Protein AF-A0A1Y5GNL5-F1 (afdb_monomer)

Structure (mmCIF, N/CA/C/O backbone):
data_AF-A0A1Y5GNL5-F1
#
_entry.id   AF-A0A1Y5GNL5-F1
#
loop_
_atom_site.group_PDB
_atom_site.id
_atom_site.type_symbol
_atom_site.label_atom_id
_atom_site.label_alt_id
_atom_site.label_comp_id
_atom_site.label_asym_id
_atom_site.label_entity_id
_atom_site.label_seq_id
_atom_site.pdbx_PDB_ins_code
_atom_site.Cartn_x
_atom_site.Cartn_y
_atom_site.Cartn_z
_atom_site.occupancy
_atom_site.B_iso_or_equiv
_atom_site.auth_seq_id
_atom_site.auth_comp_id
_atom_site.auth_asym_id
_atom_site.auth_atom_id
_atom_site.pdbx_PDB_model_num
ATOM 1 N N . MET A 1 1 ? -4.477 6.492 25.701 1.00 56.94 1 MET A N 1
ATOM 2 C CA . MET A 1 1 ? -4.547 6.921 24.284 1.00 56.94 1 MET A CA 1
ATOM 3 C C . MET A 1 1 ? -5.497 5.984 23.554 1.00 56.94 1 MET A C 1
ATOM 5 O O . MET A 1 1 ? -5.325 4.778 23.684 1.00 56.94 1 MET A O 1
ATOM 9 N N . ASN A 1 2 ? -6.530 6.501 22.887 1.00 82.00 2 ASN A N 1
ATOM 10 C CA . ASN A 1 2 ? -7.557 5.661 22.267 1.00 82.00 2 ASN A CA 1
ATOM 11 C C . ASN A 1 2 ? -6.984 5.009 20.993 1.00 82.00 2 ASN A C 1
ATOM 13 O O . ASN A 1 2 ? -6.722 5.707 20.015 1.00 82.00 2 ASN A O 1
ATOM 17 N N . VAL A 1 3 ? -6.728 3.699 21.045 1.00 85.56 3 VAL A N 1
ATOM 18 C CA . VAL A 1 3 ? -6.066 2.923 19.976 1.00 85.56 3 VAL A CA 1
ATOM 19 C C . VAL A 1 3 ? -6.849 3.017 18.671 1.00 85.56 3 VAL A C 1
ATOM 21 O O . VAL A 1 3 ? -6.258 3.185 17.610 1.00 85.56 3 VAL A O 1
ATOM 24 N N . GLU A 1 4 ? -8.172 3.076 18.772 1.00 87.31 4 GLU A N 1
ATOM 25 C CA . GLU A 1 4 ? -9.065 3.251 17.635 1.00 87.31 4 GLU A CA 1
ATOM 26 C C . GLU A 1 4 ? -8.849 4.596 16.924 1.00 87.31 4 GLU A C 1
ATOM 28 O O . GLU A 1 4 ? -8.835 4.661 15.697 1.00 87.31 4 GLU A O 1
ATOM 33 N N . ARG A 1 5 ? -8.598 5.686 17.665 1.00 88.06 5 ARG A N 1
ATOM 34 C CA . ARG A 1 5 ? -8.264 6.984 17.045 1.00 88.06 5 ARG A CA 1
ATOM 35 C C . ARG A 1 5 ? -6.929 6.926 16.307 1.00 88.06 5 ARG A C 1
ATOM 37 O O . ARG A 1 5 ? -6.822 7.483 15.220 1.00 88.06 5 ARG A O 1
ATOM 44 N N . ILE A 1 6 ? -5.935 6.244 16.878 1.00 90.31 6 ILE A N 1
ATOM 45 C CA . ILE A 1 6 ? -4.626 6.052 16.235 1.00 90.31 6 ILE A CA 1
ATOM 46 C C . ILE A 1 6 ? -4.802 5.239 14.951 1.00 90.31 6 ILE A C 1
ATOM 48 O O . ILE A 1 6 ? -4.313 5.653 13.906 1.00 90.31 6 ILE A O 1
ATOM 52 N N . GLY A 1 7 ? -5.558 4.139 15.001 1.00 89.62 7 GLY A N 1
ATOM 53 C CA . GLY A 1 7 ? -5.842 3.309 13.833 1.00 89.62 7 GLY A CA 1
ATOM 54 C C . GLY A 1 7 ? -6.547 4.077 12.714 1.00 89.62 7 GLY A C 1
ATOM 55 O O . GLY A 1 7 ? -6.192 3.920 11.547 1.00 89.62 7 GLY A O 1
ATOM 56 N N . LYS A 1 8 ? -7.486 4.974 13.049 1.00 91.00 8 LYS A N 1
ATOM 57 C CA . LYS A 1 8 ? -8.136 5.864 12.069 1.00 91.00 8 LYS A CA 1
ATOM 58 C C . LYS A 1 8 ? -7.152 6.826 11.411 1.00 91.00 8 LYS A C 1
ATOM 60 O O . LYS A 1 8 ? -7.180 6.969 10.192 1.00 91.00 8 LYS A O 1
ATOM 65 N N . ILE A 1 9 ? -6.269 7.443 12.196 1.00 93.12 9 ILE A N 1
ATOM 66 C CA . ILE A 1 9 ? -5.232 8.346 11.676 1.00 93.12 9 ILE A CA 1
ATOM 67 C C . ILE A 1 9 ? -4.277 7.583 10.754 1.00 93.12 9 ILE A C 1
ATOM 69 O O . ILE A 1 9 ? -4.026 8.026 9.638 1.00 93.12 9 ILE A O 1
ATOM 73 N N . VAL A 1 10 ? -3.800 6.411 11.179 1.00 92.81 10 VAL A N 1
ATOM 74 C CA . VAL A 1 10 ? -2.911 5.566 10.368 1.00 92.81 10 VAL A CA 1
ATOM 75 C C . VAL A 1 10 ? -3.594 5.129 9.076 1.00 92.81 10 VAL A C 1
ATOM 77 O O . VAL A 1 10 ? -2.993 5.218 8.012 1.00 92.81 10 VAL A O 1
ATOM 80 N N . THR A 1 11 ? -4.871 4.746 9.137 1.00 93.50 11 THR A N 1
ATOM 81 C CA . THR A 1 11 ? -5.649 4.415 7.934 1.00 93.50 11 THR A CA 1
ATOM 82 C C . THR A 1 11 ? -5.725 5.602 6.976 1.00 93.50 11 THR A C 1
ATOM 84 O O . THR A 1 11 ? -5.521 5.423 5.780 1.00 93.50 11 THR A O 1
ATOM 87 N N . ALA A 1 12 ? -5.991 6.811 7.480 1.00 94.00 12 ALA A N 1
ATOM 88 C CA . ALA A 1 12 ? -6.064 8.008 6.647 1.00 94.00 12 ALA A CA 1
ATOM 89 C C . ALA A 1 12 ? -4.717 8.322 5.976 1.00 94.00 12 ALA A C 1
ATOM 91 O O . ALA A 1 12 ? -4.682 8.586 4.776 1.00 94.00 12 ALA A O 1
ATOM 92 N N . ILE A 1 13 ? -3.612 8.223 6.724 1.00 94.81 13 ILE A N 1
ATOM 93 C CA . ILE A 1 13 ? -2.254 8.401 6.190 1.00 94.81 13 ILE A CA 1
ATOM 94 C C . ILE A 1 13 ? -1.968 7.369 5.093 1.00 94.81 13 ILE A C 1
ATOM 96 O O . ILE A 1 13 ? -1.513 7.748 4.017 1.00 94.81 13 ILE A O 1
ATOM 100 N N . LEU A 1 14 ? -2.290 6.092 5.322 1.00 93.75 14 LEU A N 1
ATOM 101 C CA . LEU A 1 14 ? -2.098 5.027 4.332 1.00 93.75 14 LEU A CA 1
ATOM 102 C C . LEU A 1 14 ? -2.957 5.231 3.080 1.00 93.75 14 LEU A C 1
ATOM 104 O O . LEU A 1 14 ? -2.477 5.024 1.971 1.00 93.75 14 LEU A O 1
ATOM 108 N N . CYS A 1 15 ? -4.203 5.689 3.226 1.00 94.69 15 CYS A N 1
ATOM 109 C CA . CYS A 1 15 ? -5.052 6.007 2.076 1.00 94.69 15 CYS A CA 1
ATOM 110 C C . CYS A 1 15 ? -4.439 7.129 1.231 1.00 94.69 15 CYS A C 1
ATOM 112 O O . CYS A 1 15 ? -4.360 6.999 0.012 1.00 94.69 15 CYS A O 1
ATOM 114 N N . ILE A 1 16 ? -3.969 8.206 1.870 1.00 95.25 16 ILE A N 1
ATOM 115 C CA . ILE A 1 16 ? -3.291 9.305 1.172 1.00 95.25 16 ILE A CA 1
ATOM 116 C C . ILE A 1 16 ? -2.027 8.788 0.482 1.00 95.25 16 ILE A C 1
ATOM 118 O O . ILE A 1 16 ? -1.831 9.063 -0.697 1.00 95.25 16 ILE A O 1
ATOM 122 N N . TYR A 1 17 ? -1.207 8.005 1.184 1.00 93.19 17 TYR A N 1
ATOM 123 C CA . TYR A 1 17 ? 0.001 7.398 0.632 1.00 93.19 1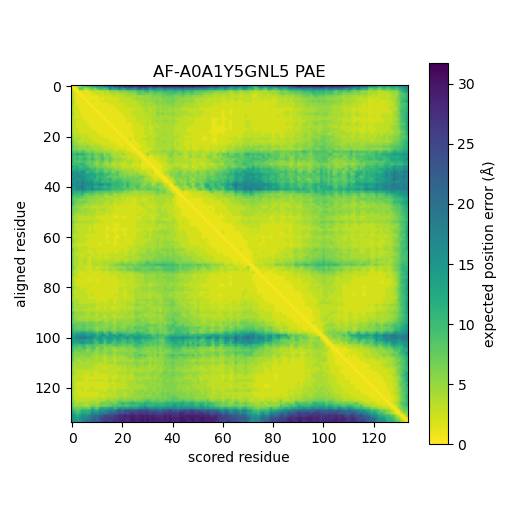7 TYR A CA 1
ATOM 124 C C . TYR A 1 17 ? -0.292 6.571 -0.626 1.00 93.19 17 TYR A C 1
ATOM 126 O O . TYR A 1 17 ? 0.346 6.776 -1.659 1.00 93.19 17 TYR A O 1
ATOM 134 N N . PHE A 1 18 ? -1.283 5.678 -0.571 1.00 93.88 18 PHE A N 1
ATOM 135 C CA . PHE A 1 18 ? -1.644 4.833 -1.704 1.00 93.88 18 PHE A CA 1
ATOM 136 C C . PHE A 1 18 ? -2.169 5.654 -2.886 1.00 93.88 18 PHE A C 1
ATOM 138 O O . PHE A 1 18 ? -1.738 5.438 -4.017 1.00 93.88 18 PHE A O 1
ATOM 145 N N . VAL A 1 19 ? -3.024 6.651 -2.643 1.00 95.44 19 VAL A N 1
ATOM 146 C CA . VAL A 1 19 ? -3.501 7.549 -3.705 1.00 95.44 19 VAL A CA 1
ATOM 147 C C . VAL A 1 19 ? -2.336 8.303 -4.343 1.00 95.44 19 VAL A C 1
ATOM 149 O O . VAL A 1 19 ? -2.167 8.248 -5.559 1.00 95.44 19 VAL A O 1
ATOM 152 N N . VAL A 1 20 ? -1.504 8.965 -3.536 1.00 93.81 20 VAL A N 1
ATOM 153 C CA . VAL A 1 20 ? -0.368 9.758 -4.026 1.00 93.81 20 VAL A CA 1
ATOM 154 C C . VAL A 1 20 ? 0.609 8.883 -4.805 1.00 93.81 20 VAL A C 1
ATOM 156 O O . VAL A 1 20 ? 1.002 9.258 -5.903 1.00 93.81 20 VAL A O 1
ATOM 159 N N . SER A 1 21 ? 0.950 7.694 -4.303 1.00 90.31 21 SER A N 1
ATOM 160 C CA . SER A 1 21 ? 1.849 6.777 -5.012 1.00 90.31 21 SER A CA 1
ATOM 161 C C . SER A 1 21 ? 1.250 6.277 -6.333 1.00 90.31 21 SER A C 1
ATOM 163 O O . SER A 1 21 ? 1.969 6.150 -7.324 1.00 90.31 21 SER A O 1
ATOM 165 N N . GLY A 1 22 ? -0.066 6.034 -6.374 1.00 90.88 22 GLY A N 1
ATOM 166 C CA . GLY A 1 22 ? -0.775 5.652 -7.594 1.00 90.88 22 GLY A CA 1
ATOM 167 C C . GLY A 1 22 ? -0.766 6.748 -8.662 1.00 90.88 22 GLY A C 1
ATOM 168 O O . GLY A 1 22 ? -0.551 6.445 -9.834 1.00 90.88 22 GLY A O 1
ATOM 169 N N . PHE A 1 23 ? -0.952 8.011 -8.268 1.00 92.38 23 PHE A N 1
ATOM 170 C CA . PHE A 1 23 ? -0.857 9.157 -9.180 1.00 92.38 23 PHE A CA 1
ATOM 171 C C . PHE A 1 23 ? 0.583 9.454 -9.608 1.00 92.38 23 PHE A C 1
ATOM 173 O O . PHE A 1 23 ? 0.815 9.784 -10.766 1.00 92.38 23 PHE A O 1
ATOM 180 N N . ASP A 1 24 ? 1.557 9.294 -8.713 1.00 91.50 24 ASP A N 1
ATOM 181 C CA . ASP A 1 24 ? 2.982 9.490 -9.005 1.00 91.50 24 ASP A CA 1
ATOM 182 C C . ASP A 1 24 ? 3.475 8.566 -10.135 1.00 91.50 24 ASP A C 1
ATOM 184 O O . ASP A 1 24 ? 4.295 8.966 -10.957 1.00 91.50 24 ASP A O 1
ATOM 188 N N . ALA A 1 25 ? 2.900 7.365 -10.268 1.00 88.00 25 ALA A N 1
ATOM 189 C CA . ALA A 1 25 ? 3.202 6.462 -11.380 1.00 88.00 25 ALA A CA 1
ATOM 190 C C . ALA A 1 25 ? 2.823 7.019 -12.768 1.00 88.00 25 ALA A C 1
ATOM 192 O O . ALA A 1 25 ? 3.411 6.594 -13.760 1.00 88.00 25 ALA A O 1
ATOM 193 N N . LEU A 1 26 ? 1.890 7.979 -12.856 1.00 87.06 26 LEU A N 1
ATOM 194 C CA . LEU A 1 26 ? 1.531 8.641 -14.119 1.00 87.06 26 LEU A CA 1
ATOM 195 C C . LEU A 1 26 ? 2.629 9.590 -14.613 1.00 87.06 26 LEU A C 1
ATOM 197 O O . LEU A 1 26 ? 2.700 9.867 -15.808 1.00 87.06 26 LEU A O 1
ATOM 201 N N . ILE A 1 27 ? 3.447 10.107 -13.694 1.00 86.94 27 ILE A N 1
ATOM 202 C CA . ILE A 1 27 ? 4.460 11.129 -13.972 1.00 86.94 27 ILE A CA 1
ATOM 203 C C . ILE A 1 27 ? 5.855 10.493 -14.009 1.00 86.94 27 ILE A C 1
ATOM 205 O O . ILE A 1 27 ? 6.624 10.757 -14.928 1.00 86.94 27 ILE A O 1
ATOM 209 N N . ASN A 1 28 ? 6.160 9.609 -13.054 1.00 86.69 28 ASN A N 1
ATOM 210 C CA . ASN A 1 28 ? 7.500 9.064 -12.815 1.00 86.69 28 ASN A CA 1
ATOM 211 C C . ASN A 1 28 ? 7.552 7.542 -13.015 1.00 86.69 28 ASN A C 1
ATOM 213 O O . ASN A 1 28 ? 8.023 6.793 -12.157 1.00 86.69 28 ASN A O 1
ATOM 217 N N . ILE A 1 29 ? 7.039 7.058 -14.149 1.00 84.75 29 ILE A N 1
ATOM 218 C CA . ILE A 1 29 ? 6.931 5.614 -14.393 1.00 84.75 29 ILE A CA 1
ATOM 219 C C . ILE A 1 29 ? 8.294 4.907 -14.442 1.00 84.75 29 ILE A C 1
ATOM 221 O O . ILE A 1 29 ? 8.434 3.807 -13.912 1.00 84.75 29 ILE A O 1
ATOM 225 N N . ASP A 1 30 ? 9.304 5.541 -15.039 1.00 83.00 30 ASP A N 1
ATOM 226 C CA . ASP A 1 30 ? 10.627 4.934 -15.201 1.00 83.00 30 ASP A CA 1
ATOM 227 C C . ASP A 1 30 ? 11.294 4.706 -13.842 1.00 83.00 30 ASP A C 1
ATOM 229 O O . ASP A 1 30 ? 11.808 3.622 -13.577 1.00 83.00 30 ASP A O 1
ATOM 233 N N . GLU A 1 31 ? 11.148 5.664 -12.925 1.00 81.88 31 GLU A N 1
ATOM 234 C CA . GLU A 1 31 ? 11.606 5.512 -11.547 1.00 81.88 31 GLU A CA 1
ATOM 235 C C . GLU A 1 31 ? 10.840 4.390 -10.826 1.00 81.88 31 GLU A C 1
ATOM 237 O O . GLU A 1 31 ? 11.432 3.586 -10.109 1.00 81.88 31 GLU A O 1
ATOM 242 N N . LYS A 1 32 ? 9.517 4.275 -11.023 1.00 81.81 32 LYS A N 1
ATOM 243 C CA . LYS A 1 32 ? 8.717 3.197 -10.410 1.00 81.81 32 LYS A CA 1
ATOM 244 C C . LYS A 1 32 ? 9.115 1.811 -10.904 1.00 81.81 32 LYS A C 1
ATOM 246 O O . LYS A 1 32 ? 9.122 0.882 -10.100 1.00 81.81 32 LYS A O 1
ATOM 251 N N . LEU A 1 33 ? 9.432 1.675 -12.188 1.00 78.75 33 LEU A N 1
ATOM 252 C CA . LEU A 1 33 ? 9.893 0.428 -12.797 1.00 78.75 33 LEU A CA 1
ATOM 253 C C . LEU A 1 33 ? 11.291 0.047 -12.293 1.00 78.75 33 LEU A C 1
ATOM 255 O O . LEU A 1 33 ? 11.515 -1.097 -11.893 1.00 78.75 33 LEU A O 1
ATOM 259 N N . GLU A 1 3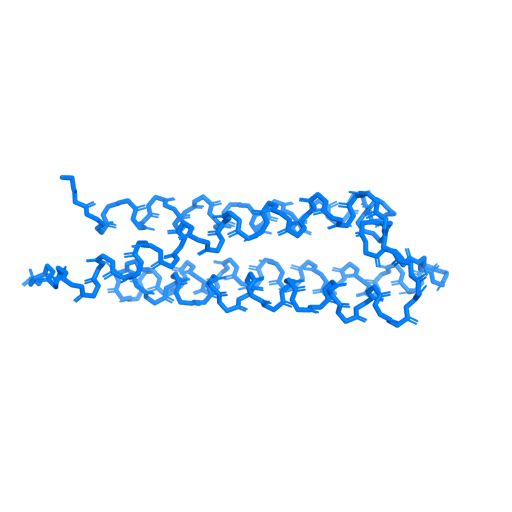4 ? 12.197 1.020 -12.190 1.00 76.50 34 GLU A N 1
ATOM 260 C CA . GLU A 1 34 ? 13.544 0.805 -11.658 1.00 76.50 34 GLU A CA 1
ATOM 261 C C . GLU A 1 34 ? 13.523 0.333 -10.194 1.00 76.50 34 GLU A C 1
ATOM 263 O O . GLU A 1 34 ? 14.282 -0.559 -9.810 1.00 76.50 34 GLU A O 1
ATOM 268 N N . ARG A 1 35 ? 12.588 0.837 -9.373 1.00 72.00 35 ARG A N 1
ATOM 269 C CA . ARG A 1 35 ? 12.409 0.399 -7.969 1.00 72.00 35 ARG A CA 1
ATOM 270 C C . ARG A 1 35 ? 12.118 -1.096 -7.815 1.00 72.00 35 ARG A C 1
ATOM 272 O O . ARG A 1 35 ? 12.357 -1.653 -6.745 1.00 72.00 35 ARG A O 1
ATOM 279 N N . ILE A 1 36 ? 11.578 -1.733 -8.848 1.00 68.38 36 ILE A N 1
ATOM 280 C CA . ILE A 1 36 ? 11.276 -3.170 -8.892 1.00 68.38 36 ILE A CA 1
ATOM 281 C C . ILE A 1 36 ? 12.212 -3.927 -9.841 1.00 68.38 36 ILE A C 1
ATOM 283 O O . ILE A 1 36 ? 11.995 -5.110 -10.076 1.00 68.38 36 ILE A O 1
ATOM 287 N N . GLY A 1 37 ? 13.282 -3.285 -10.324 1.00 64.75 37 GLY A N 1
ATOM 288 C CA . GLY A 1 37 ? 14.276 -3.903 -11.204 1.00 64.75 37 GLY A CA 1
ATOM 289 C C . GLY A 1 37 ? 13.734 -4.246 -12.592 1.00 64.75 37 GLY A C 1
ATOM 290 O O . GLY A 1 37 ? 14.300 -5.090 -13.281 1.00 64.75 37 GLY A O 1
ATOM 291 N N . LEU A 1 38 ? 12.624 -3.623 -12.997 1.00 70.56 38 LEU A N 1
ATOM 292 C CA . LEU A 1 38 ? 11.997 -3.852 -14.290 1.00 70.56 38 LEU A CA 1
ATOM 293 C C . LEU A 1 38 ? 12.340 -2.722 -15.255 1.00 70.56 38 LEU A C 1
ATOM 295 O O . LEU A 1 38 ? 12.469 -1.561 -14.879 1.00 70.56 38 LEU A O 1
ATOM 299 N N . ILE A 1 39 ? 12.423 -3.076 -16.531 1.00 74.88 39 ILE A N 1
ATOM 300 C CA . ILE A 1 39 ? 12.505 -2.129 -17.637 1.00 74.88 39 ILE A CA 1
ATOM 301 C C . ILE A 1 39 ? 11.314 -2.432 -18.537 1.00 74.88 39 ILE A C 1
ATOM 303 O O . ILE A 1 39 ? 11.127 -3.570 -18.970 1.00 74.88 39 ILE A O 1
ATOM 307 N N . ALA A 1 40 ? 10.472 -1.431 -18.788 1.00 76.69 40 ALA A N 1
ATOM 308 C CA . ALA A 1 40 ? 9.330 -1.617 -19.671 1.00 76.69 40 ALA A CA 1
ATOM 309 C C . ALA A 1 40 ? 9.798 -1.860 -21.109 1.00 76.69 40 ALA A C 1
ATOM 311 O O . ALA A 1 40 ? 10.613 -1.112 -21.652 1.00 76.69 40 ALA A O 1
ATOM 312 N N . ASN A 1 41 ? 9.232 -2.888 -21.740 1.00 79.06 41 ASN A N 1
ATOM 313 C CA . ASN A 1 41 ? 9.460 -3.155 -23.150 1.00 79.06 41 ASN A CA 1
ATOM 314 C C . ASN A 1 41 ? 8.549 -2.250 -23.992 1.00 79.06 41 ASN A C 1
ATOM 316 O O . ASN A 1 41 ? 7.363 -2.529 -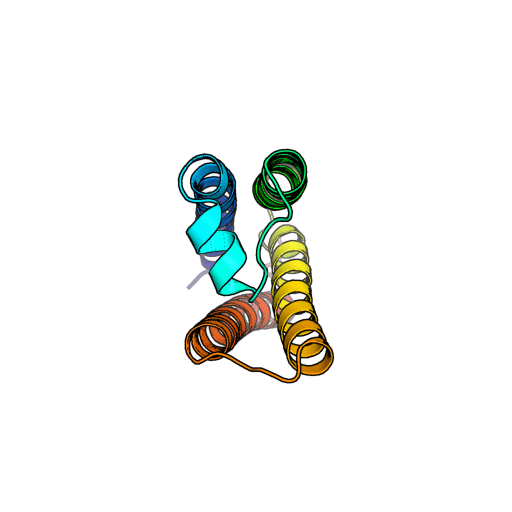24.169 1.00 79.06 41 ASN A O 1
ATOM 320 N N . GLY A 1 42 ? 9.098 -1.131 -24.462 1.00 85.25 42 GLY A N 1
ATOM 321 C CA . GLY A 1 42 ? 8.368 -0.158 -25.272 1.00 85.25 42 GLY A CA 1
ATOM 322 C C . GLY A 1 42 ? 7.293 0.628 -24.509 1.00 85.25 42 GLY A C 1
ATOM 323 O O . GLY A 1 42 ? 7.194 0.594 -23.282 1.00 85.25 42 GLY A O 1
ATOM 324 N N . VAL A 1 43 ? 6.491 1.383 -25.264 1.00 85.62 43 VAL A N 1
ATOM 325 C CA . VAL A 1 43 ? 5.462 2.291 -24.724 1.00 85.62 43 VAL A CA 1
ATOM 326 C C . VAL A 1 43 ? 4.268 1.517 -24.160 1.00 85.62 43 VAL A C 1
ATOM 328 O O . VAL A 1 43 ? 3.756 1.873 -23.100 1.00 85.62 43 VAL A O 1
ATOM 331 N N . ASP A 1 44 ? 3.879 0.414 -24.799 1.00 86.81 44 ASP A N 1
ATOM 332 C CA . ASP A 1 44 ? 2.737 -0.397 -24.362 1.00 86.81 44 ASP A CA 1
ATOM 333 C C . ASP A 1 44 ? 2.977 -1.023 -22.982 1.00 86.81 44 ASP A C 1
ATOM 335 O O . ASP A 1 44 ? 2.087 -1.015 -22.131 1.00 86.81 44 ASP A O 1
ATOM 339 N N . GLY A 1 45 ? 4.206 -1.484 -22.715 1.00 84.75 45 GLY A N 1
ATOM 340 C CA . GLY A 1 45 ? 4.598 -1.990 -21.399 1.00 84.75 45 GLY A CA 1
ATOM 341 C C . GLY A 1 45 ? 4.506 -0.923 -20.305 1.00 84.75 45 GLY A C 1
ATOM 342 O O . GLY A 1 45 ? 4.052 -1.211 -19.197 1.00 84.75 45 GLY A O 1
ATOM 343 N N . LYS A 1 46 ? 4.866 0.328 -20.626 1.00 86.56 46 LYS A N 1
ATOM 344 C CA . LYS A 1 46 ? 4.719 1.464 -19.705 1.00 86.56 46 LYS A CA 1
ATOM 345 C C . LYS A 1 46 ? 3.244 1.750 -19.410 1.00 86.56 46 LYS A C 1
ATOM 347 O O . LYS A 1 46 ? 2.855 1.855 -18.250 1.00 86.56 46 LYS A O 1
ATOM 352 N N . ILE A 1 47 ? 2.403 1.815 -20.442 1.00 88.25 47 ILE A N 1
ATOM 353 C CA . ILE A 1 47 ? 0.963 2.065 -20.280 1.00 88.25 47 ILE A CA 1
ATOM 354 C C . ILE A 1 47 ? 0.308 0.958 -19.445 1.00 88.25 47 ILE A C 1
ATOM 356 O O . ILE A 1 47 ? -0.445 1.252 -18.517 1.00 88.25 47 ILE A O 1
ATOM 360 N N . ALA A 1 48 ? 0.625 -0.309 -19.721 1.00 89.44 48 ALA A N 1
ATOM 361 C CA . ALA A 1 48 ? 0.099 -1.438 -18.960 1.00 89.44 48 ALA A CA 1
ATOM 362 C C . ALA A 1 48 ? 0.501 -1.368 -17.479 1.00 89.44 48 ALA A C 1
ATOM 364 O O . ALA A 1 48 ? -0.345 -1.543 -16.601 1.00 89.44 48 ALA A O 1
ATOM 365 N N . PHE A 1 49 ? 1.769 -1.056 -17.194 1.00 87.38 49 PHE A N 1
ATOM 366 C CA . PHE A 1 49 ? 2.245 -0.904 -15.822 1.00 87.38 49 PHE A CA 1
ATOM 367 C C . PHE A 1 49 ? 1.533 0.239 -15.091 1.00 87.38 49 PHE A C 1
ATOM 369 O O . PHE A 1 49 ? 1.090 0.042 -13.963 1.00 87.38 49 PHE A O 1
ATOM 376 N N . ILE A 1 50 ? 1.352 1.396 -15.738 1.00 89.56 50 ILE A N 1
ATOM 377 C CA . ILE A 1 50 ? 0.594 2.525 -15.178 1.00 89.56 50 ILE A CA 1
ATOM 378 C C . ILE A 1 50 ? -0.825 2.094 -14.821 1.00 89.56 50 ILE A C 1
ATOM 380 O O . ILE A 1 50 ? -1.262 2.287 -13.691 1.00 89.56 50 ILE A O 1
ATOM 384 N N . LEU A 1 51 ? -1.546 1.482 -15.764 1.00 90.31 51 LEU A N 1
ATOM 385 C CA . LEU A 1 51 ? -2.936 1.092 -15.544 1.00 90.31 51 LEU A CA 1
ATOM 386 C C . LEU A 1 51 ? -3.064 0.114 -14.374 1.00 90.31 51 LEU A C 1
ATOM 388 O O . LEU A 1 51 ? -3.929 0.298 -13.518 1.00 90.31 51 LEU A O 1
ATOM 392 N N . ILE A 1 52 ? -2.189 -0.889 -14.293 1.00 90.31 52 ILE A N 1
ATOM 393 C CA . ILE A 1 52 ? -2.206 -1.882 -13.212 1.00 90.31 52 ILE A CA 1
ATOM 394 C C . ILE A 1 52 ? -1.800 -1.244 -11.879 1.00 90.31 52 ILE A C 1
ATOM 396 O O . ILE A 1 52 ? -2.504 -1.396 -10.884 1.00 90.31 52 ILE A O 1
ATOM 400 N N . TYR A 1 53 ? -0.691 -0.507 -11.844 1.00 90.38 53 TYR A N 1
ATOM 401 C CA . TYR A 1 53 ? -0.160 0.061 -10.609 1.00 90.38 53 TYR A CA 1
ATOM 402 C C . TYR A 1 53 ? -1.082 1.144 -10.043 1.00 90.38 53 TYR A C 1
ATOM 404 O O . TYR A 1 53 ? -1.433 1.111 -8.863 1.00 90.38 53 TYR A O 1
ATOM 412 N N . THR A 1 54 ? -1.531 2.083 -10.878 1.00 92.50 54 THR A N 1
ATOM 413 C CA . THR A 1 54 ? -2.439 3.153 -10.456 1.00 92.50 54 THR A CA 1
ATOM 414 C C . THR A 1 54 ? -3.791 2.586 -10.026 1.00 92.50 54 THR A C 1
ATOM 416 O O . THR A 1 54 ? -4.297 2.992 -8.978 1.00 92.50 54 THR A O 1
ATOM 419 N N . SER A 1 55 ? -4.364 1.620 -10.760 1.00 93.00 55 SER A N 1
ATOM 420 C CA . SER A 1 55 ? -5.637 0.998 -10.358 1.00 93.00 55 SER A CA 1
ATOM 421 C C . SER A 1 55 ? -5.523 0.219 -9.049 1.00 93.00 55 SER A C 1
ATOM 423 O O . SER A 1 55 ? -6.420 0.321 -8.215 1.00 93.00 55 SER A O 1
ATOM 425 N N . LEU A 1 56 ? -4.412 -0.489 -8.821 1.00 93.19 56 LEU A N 1
ATOM 426 C CA . LEU A 1 56 ? -4.158 -1.195 -7.568 1.00 93.19 56 LEU A CA 1
ATOM 427 C C . LEU A 1 56 ? -4.039 -0.219 -6.395 1.00 93.19 56 LEU A C 1
ATOM 429 O O . LEU A 1 56 ? -4.762 -0.352 -5.411 1.00 93.19 56 LEU A O 1
ATOM 433 N N . MET A 1 57 ? -3.155 0.775 -6.497 1.00 94.38 57 MET A N 1
ATOM 434 C CA . MET A 1 57 ? -2.869 1.686 -5.386 1.00 94.38 57 MET A CA 1
ATOM 435 C C . MET A 1 57 ? -4.089 2.554 -5.048 1.00 94.38 57 MET A C 1
ATOM 437 O O . MET A 1 57 ? -4.528 2.599 -3.898 1.00 94.38 57 MET A O 1
ATOM 441 N N . VAL A 1 58 ? -4.712 3.183 -6.048 1.00 95.06 58 VAL A N 1
ATOM 442 C CA . VAL A 1 58 ? -5.918 3.998 -5.826 1.00 95.06 58 VAL A CA 1
ATOM 443 C C . VAL A 1 58 ? -7.102 3.119 -5.409 1.00 95.06 58 VAL A C 1
ATOM 445 O O . VAL A 1 58 ? -7.853 3.488 -4.506 1.00 95.06 58 VAL A O 1
ATOM 448 N N . GLY A 1 59 ? -7.254 1.935 -6.008 1.00 94.88 59 GLY A N 1
ATOM 449 C CA . GLY A 1 59 ? -8.319 0.987 -5.677 1.00 94.88 59 GLY A CA 1
ATOM 450 C C . GLY A 1 59 ? -8.258 0.500 -4.229 1.00 94.88 59 GLY A C 1
ATOM 451 O O . GLY A 1 59 ? -9.280 0.502 -3.543 1.00 94.88 59 GLY A O 1
ATOM 452 N N . VAL A 1 60 ? -7.064 0.162 -3.727 1.00 95.12 60 VAL A N 1
ATOM 453 C CA . VAL A 1 60 ? -6.850 -0.209 -2.318 1.00 95.12 60 VAL A CA 1
ATOM 454 C C . VAL A 1 60 ? -7.228 0.944 -1.389 1.00 95.12 60 VAL A C 1
ATOM 456 O O . VAL A 1 60 ? -7.944 0.726 -0.412 1.00 95.12 60 VAL A O 1
ATOM 459 N N . ALA A 1 61 ? -6.827 2.178 -1.708 1.00 95.75 61 ALA A N 1
ATOM 460 C CA . ALA A 1 61 ? -7.186 3.342 -0.901 1.00 95.75 61 ALA A CA 1
ATOM 461 C C . ALA A 1 61 ? -8.706 3.562 -0.837 1.00 95.75 61 ALA A C 1
ATOM 463 O O . ALA A 1 61 ? -9.260 3.788 0.241 1.00 95.75 61 ALA A O 1
ATOM 464 N N . LEU A 1 62 ? -9.399 3.455 -1.976 1.00 94.94 62 LEU A N 1
ATOM 465 C CA . LEU A 1 62 ? -10.859 3.564 -2.038 1.00 94.94 62 LEU A CA 1
ATOM 466 C C . LEU A 1 62 ? -11.544 2.443 -1.244 1.00 94.94 62 LEU A C 1
ATOM 468 O O . LEU A 1 62 ? -12.490 2.715 -0.505 1.00 94.94 62 LEU A O 1
ATOM 472 N N . ALA A 1 63 ? -11.048 1.206 -1.336 1.00 95.56 63 ALA A N 1
ATO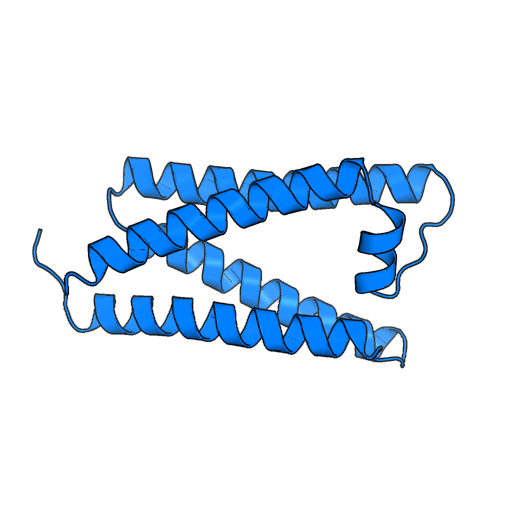M 473 C CA . ALA A 1 63 ? -11.570 0.077 -0.570 1.00 95.56 63 ALA A CA 1
ATOM 474 C C . ALA A 1 63 ? -11.399 0.288 0.945 1.00 95.56 63 ALA A C 1
ATOM 476 O O . ALA A 1 63 ? -12.345 0.086 1.710 1.00 95.56 63 ALA A O 1
ATOM 477 N N . MET A 1 64 ? -10.226 0.759 1.379 1.00 95.31 64 MET A N 1
ATOM 478 C CA . MET A 1 64 ? -9.956 1.087 2.781 1.00 95.31 64 MET A CA 1
ATOM 479 C C . MET A 1 64 ? -10.863 2.216 3.289 1.00 95.31 64 MET A C 1
ATOM 481 O O . MET A 1 64 ? -11.457 2.097 4.363 1.00 95.31 64 MET A O 1
ATOM 485 N N . MET A 1 65 ? -11.028 3.293 2.516 1.00 93.50 65 MET A N 1
ATOM 486 C CA . MET A 1 65 ? -11.942 4.384 2.874 1.00 93.50 65 MET A CA 1
ATOM 487 C C . MET A 1 65 ? -13.396 3.909 2.944 1.00 93.50 65 MET A C 1
ATOM 489 O O . MET A 1 65 ? -14.099 4.234 3.902 1.00 93.50 65 MET A O 1
ATOM 493 N N . GLY A 1 66 ? -13.837 3.090 1.986 1.00 92.94 66 GLY A N 1
ATOM 494 C CA . GLY A 1 66 ? -15.174 2.498 1.987 1.00 92.94 66 GLY A CA 1
ATOM 495 C C . GLY A 1 66 ? -15.435 1.672 3.248 1.00 92.94 66 GLY A C 1
ATOM 496 O O . GLY A 1 66 ? -16.447 1.868 3.921 1.00 92.94 66 GLY A O 1
ATOM 497 N N . GLN A 1 67 ? -14.487 0.817 3.637 1.00 91.94 67 GLN A N 1
ATOM 498 C CA . GLN A 1 67 ? -14.587 0.044 4.877 1.00 91.94 67 GLN A CA 1
ATOM 499 C C . GLN A 1 67 ? -14.619 0.932 6.125 1.00 91.94 67 GLN A C 1
ATOM 501 O O . GLN A 1 67 ? -15.412 0.680 7.033 1.00 91.94 67 GLN A O 1
ATOM 506 N N . MET A 1 68 ? -13.808 1.991 6.168 1.00 91.56 68 MET A N 1
ATOM 507 C CA . MET A 1 68 ? -13.813 2.941 7.282 1.00 91.56 68 MET A CA 1
ATOM 508 C C . MET A 1 68 ? -15.179 3.630 7.440 1.00 91.56 68 MET A C 1
ATOM 510 O O . MET A 1 68 ? -15.654 3.804 8.563 1.00 91.56 68 MET A O 1
ATOM 514 N N . ILE A 1 69 ? -15.835 3.993 6.333 1.00 91.50 69 ILE A N 1
ATOM 515 C CA . ILE A 1 69 ? -17.163 4.629 6.344 1.00 91.50 69 ILE A CA 1
ATOM 516 C C . ILE A 1 69 ? -18.246 3.639 6.794 1.00 91.50 69 ILE A C 1
ATOM 518 O O . ILE A 1 69 ? -19.078 3.989 7.633 1.00 91.50 69 ILE A O 1
ATOM 522 N N . VAL A 1 70 ? -18.224 2.407 6.270 1.00 93.19 70 VAL A N 1
ATOM 523 C CA . VAL A 1 70 ? -19.244 1.378 6.541 1.00 93.19 70 VAL A CA 1
ATOM 524 C C . VAL A 1 70 ? -19.154 0.856 7.973 1.00 93.19 70 VAL A C 1
ATOM 526 O O . VAL A 1 70 ? -20.147 0.853 8.695 1.00 93.19 70 VAL A O 1
ATOM 529 N N . PHE A 1 71 ? -17.966 0.434 8.409 1.00 88.25 71 PHE A N 1
ATOM 530 C CA . PHE A 1 71 ? -17.793 -0.218 9.708 1.00 88.25 71 PHE A CA 1
ATOM 531 C C . PHE A 1 71 ? -17.528 0.767 10.848 1.00 88.25 71 PHE A C 1
ATOM 533 O O . PHE A 1 71 ? -17.563 0.371 12.010 1.00 88.25 71 PHE A O 1
ATOM 540 N N . ARG A 1 72 ? -17.216 2.038 10.539 1.00 86.50 72 ARG A N 1
ATOM 541 C CA . ARG A 1 72 ? -16.799 3.077 11.506 1.00 86.50 72 ARG A CA 1
ATOM 542 C C . ARG A 1 72 ? -15.643 2.652 12.424 1.00 86.50 72 ARG A C 1
ATOM 544 O O . ARG A 1 72 ? -15.392 3.315 13.438 1.00 86.50 72 ARG A O 1
ATOM 551 N N . SER A 1 73 ? -14.925 1.602 12.028 1.00 88.44 73 SER A N 1
ATOM 552 C CA . SER A 1 73 ? -13.836 0.957 12.749 1.00 88.44 73 SER A CA 1
ATOM 553 C C . SER A 1 73 ? -12.550 1.010 11.937 1.00 88.44 73 SER A C 1
ATOM 555 O O . SER A 1 73 ? -12.572 0.833 10.719 1.00 88.44 73 SER A O 1
ATOM 557 N N . SER A 1 74 ? -11.422 1.172 12.619 1.00 89.12 74 SER A N 1
ATOM 558 C CA . SER A 1 74 ? -10.094 1.076 12.018 1.00 89.12 74 SER A CA 1
ATOM 559 C C . SER A 1 74 ? -9.662 -0.357 11.704 1.00 89.12 74 SER A C 1
ATOM 561 O O . SER A 1 74 ? -8.754 -0.555 10.905 1.00 89.12 74 SER A O 1
ATOM 563 N N . THR A 1 75 ? -10.319 -1.369 12.275 1.00 90.62 75 THR A N 1
ATOM 564 C CA . THR A 1 75 ? -9.860 -2.763 12.167 1.00 90.62 75 THR A CA 1
ATOM 565 C C . THR A 1 75 ? -9.959 -3.329 10.742 1.00 90.62 75 THR A C 1
ATOM 567 O O . THR A 1 75 ? -8.937 -3.794 10.240 1.00 90.62 75 THR A O 1
ATOM 570 N N . PRO A 1 76 ? -11.111 -3.267 10.039 1.00 92.62 76 PRO A N 1
ATOM 571 C CA . P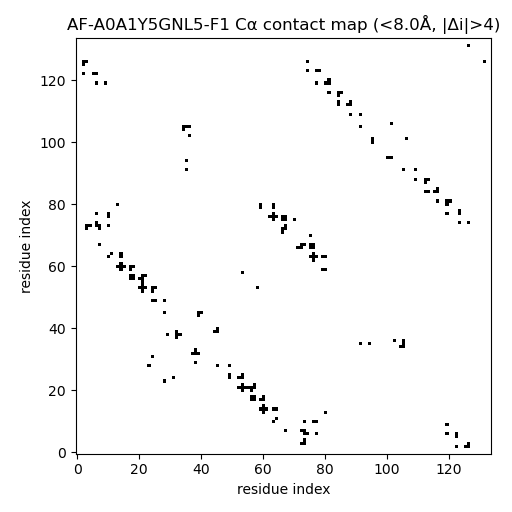RO A 1 76 ? -11.211 -3.803 8.677 1.00 92.62 76 PRO A CA 1
ATOM 572 C C . PRO A 1 76 ? -10.218 -3.185 7.670 1.00 92.62 76 PRO A C 1
ATOM 574 O O . PRO A 1 76 ? -9.497 -3.949 7.026 1.00 92.62 76 PRO A O 1
ATOM 577 N N . PRO A 1 77 ? -10.078 -1.846 7.562 1.00 93.25 77 PRO A N 1
ATOM 578 C CA . PRO A 1 77 ? -9.159 -1.265 6.586 1.00 93.25 77 PRO A CA 1
ATOM 579 C C . PRO A 1 77 ? -7.687 -1.530 6.919 1.00 93.25 77 PRO A C 1
ATOM 581 O O . PRO A 1 77 ? -6.879 -1.682 6.006 1.00 93.25 77 PRO A O 1
ATOM 584 N N . LEU A 1 78 ? -7.327 -1.650 8.203 1.00 93.56 78 LEU A N 1
ATOM 585 C CA . LEU A 1 78 ? -5.972 -2.040 8.603 1.00 93.56 78 LEU A CA 1
ATOM 586 C C . LEU A 1 78 ? -5.655 -3.499 8.245 1.00 93.56 78 LEU A C 1
ATOM 588 O O . LEU A 1 78 ? -4.510 -3.799 7.914 1.00 93.56 78 LEU A O 1
ATOM 592 N N . ILE A 1 79 ? -6.647 -4.398 8.243 1.00 94.44 79 ILE A N 1
ATOM 593 C CA . ILE A 1 79 ? -6.459 -5.768 7.740 1.00 94.44 79 ILE A CA 1
ATOM 594 C C . ILE A 1 79 ? -6.126 -5.730 6.244 1.00 94.44 79 ILE A C 1
ATOM 596 O O . ILE A 1 79 ? -5.140 -6.341 5.832 1.00 94.44 79 ILE A O 1
ATOM 600 N N . VAL A 1 80 ? -6.879 -4.965 5.446 1.00 94.25 80 VAL A N 1
ATOM 601 C CA . VAL A 1 80 ? -6.596 -4.797 4.007 1.00 94.25 80 VAL A CA 1
ATOM 602 C C . VAL A 1 80 ? -5.195 -4.229 3.787 1.00 94.25 80 VAL A C 1
ATOM 604 O O . VAL A 1 80 ? -4.423 -4.798 3.018 1.00 94.25 80 VAL A O 1
ATOM 607 N N . ALA A 1 81 ? -4.831 -3.167 4.509 1.00 93.69 81 ALA A N 1
ATOM 608 C CA . ALA A 1 81 ? -3.497 -2.581 4.423 1.00 93.69 81 ALA A CA 1
ATOM 609 C C . ALA A 1 81 ? -2.394 -3.599 4.746 1.00 93.69 81 ALA A C 1
ATOM 611 O O . ALA A 1 81 ? -1.419 -3.703 4.006 1.00 93.69 81 ALA A O 1
ATOM 612 N N . SER A 1 82 ? -2.562 -4.388 5.813 1.00 94.50 82 SER A N 1
ATOM 613 C CA . SER A 1 82 ? -1.579 -5.407 6.198 1.00 94.50 82 SER A CA 1
ATOM 614 C C . SER A 1 82 ? -1.389 -6.481 5.123 1.00 94.50 82 SER A C 1
ATOM 616 O O . SER A 1 82 ? -0.258 -6.875 4.847 1.00 94.50 82 SER A O 1
ATOM 618 N N . ALA A 1 83 ? -2.472 -6.907 4.464 1.00 95.00 83 ALA A N 1
ATOM 619 C CA . ALA A 1 83 ? -2.412 -7.896 3.394 1.00 95.00 83 ALA A CA 1
ATOM 620 C C . ALA A 1 83 ? -1.689 -7.350 2.152 1.00 95.00 83 ALA A C 1
ATOM 622 O O . ALA A 1 83 ? -0.888 -8.059 1.541 1.00 95.00 83 ALA A O 1
ATOM 623 N N . VAL A 1 84 ? -1.931 -6.084 1.801 1.00 93.06 84 VAL A N 1
ATOM 624 C CA . VAL A 1 84 ? -1.270 -5.417 0.669 1.00 93.06 84 VAL A CA 1
ATOM 625 C C . VAL A 1 84 ? 0.222 -5.220 0.939 1.00 93.06 84 VAL A C 1
ATOM 627 O O . VAL A 1 84 ? 1.036 -5.616 0.108 1.00 93.06 84 VAL A O 1
ATOM 630 N N . LEU A 1 85 ? 0.594 -4.697 2.113 1.00 92.81 85 LEU A N 1
ATOM 631 C CA . LEU A 1 85 ? 1.999 -4.513 2.499 1.00 92.81 85 LEU A CA 1
ATOM 632 C C . LEU A 1 85 ? 2.760 -5.844 2.510 1.00 92.81 85 LEU A C 1
ATOM 634 O O . LEU A 1 85 ? 3.844 -5.945 1.940 1.00 92.81 85 LEU A O 1
ATOM 638 N N . LEU A 1 86 ? 2.166 -6.894 3.085 1.00 93.81 86 LEU A N 1
ATOM 639 C CA . LEU A 1 86 ? 2.759 -8.230 3.064 1.00 93.81 86 LEU A CA 1
ATOM 640 C C . LEU A 1 86 ? 2.943 -8.747 1.631 1.00 93.81 86 LEU A C 1
ATOM 642 O O . LEU A 1 86 ? 3.984 -9.316 1.309 1.00 93.81 86 LEU A O 1
ATOM 646 N N . SER A 1 87 ? 1.958 -8.517 0.759 1.00 91.81 87 SER A N 1
ATOM 647 C CA . SER A 1 87 ? 2.044 -8.913 -0.649 1.00 91.81 87 SER A CA 1
ATOM 648 C C . SER A 1 87 ? 3.184 -8.188 -1.370 1.00 91.81 87 SER A C 1
ATOM 650 O O . SER A 1 87 ? 3.918 -8.823 -2.119 1.00 91.81 87 SER A O 1
ATOM 652 N N . PHE A 1 88 ? 3.389 -6.891 -1.121 1.00 88.12 88 PHE A N 1
ATOM 653 C CA . PHE A 1 88 ? 4.494 -6.121 -1.709 1.00 88.12 88 PHE A CA 1
ATOM 654 C C . PHE A 1 88 ? 5.872 -6.606 -1.261 1.00 88.12 88 PHE A C 1
ATOM 656 O O . PHE A 1 88 ? 6.780 -6.719 -2.092 1.00 88.12 88 PHE A O 1
ATOM 663 N N . ILE A 1 89 ? 6.015 -6.963 0.015 1.00 89.81 89 ILE A N 1
ATOM 664 C CA . ILE A 1 89 ? 7.247 -7.557 0.540 1.00 89.81 89 ILE A CA 1
ATOM 665 C C . ILE A 1 89 ? 7.523 -8.889 -0.168 1.00 89.81 89 ILE A C 1
ATOM 667 O O . ILE A 1 89 ? 8.612 -9.089 -0.707 1.00 89.81 89 ILE A O 1
ATOM 671 N N . VAL A 1 90 ? 6.525 -9.780 -0.230 1.00 90.44 90 VAL A N 1
ATOM 672 C CA . VAL A 1 90 ? 6.659 -11.088 -0.892 1.00 90.44 90 VAL A CA 1
ATOM 673 C C . VAL A 1 90 ? 6.986 -10.925 -2.375 1.00 90.44 90 VAL A C 1
ATOM 675 O O . VAL A 1 90 ? 7.907 -11.577 -2.861 1.00 90.44 90 VAL A O 1
ATOM 678 N N . PHE A 1 91 ? 6.302 -10.030 -3.091 1.00 86.06 91 PHE A N 1
ATOM 679 C CA . PHE A 1 91 ? 6.571 -9.793 -4.510 1.00 86.06 91 PHE A CA 1
ATOM 680 C C . PHE A 1 91 ? 7.994 -9.306 -4.766 1.00 86.06 91 PHE A C 1
ATOM 682 O O . PHE A 1 91 ? 8.605 -9.742 -5.739 1.00 86.06 91 PHE A O 1
ATOM 689 N N . ARG A 1 92 ? 8.555 -8.453 -3.902 1.00 84.56 92 ARG A N 1
ATOM 690 C CA . ARG A 1 92 ? 9.949 -8.015 -4.065 1.00 84.56 92 ARG A CA 1
ATOM 691 C C . ARG A 1 92 ? 10.952 -9.122 -3.778 1.00 84.56 92 ARG A C 1
ATOM 693 O O . ARG A 1 92 ? 11.934 -9.217 -4.502 1.00 84.56 92 ARG A O 1
ATOM 700 N N . ILE A 1 93 ? 10.697 -9.965 -2.778 1.00 85.50 93 ILE A N 1
ATOM 701 C CA . ILE A 1 93 ? 11.553 -11.126 -2.490 1.00 85.50 93 ILE A CA 1
ATOM 702 C C . ILE A 1 93 ? 11.513 -12.120 -3.657 1.00 85.50 93 ILE A C 1
ATOM 704 O O . ILE A 1 93 ? 12.549 -12.587 -4.113 1.00 85.50 93 ILE A O 1
ATOM 708 N N . VAL A 1 94 ? 10.325 -12.435 -4.175 1.00 86.56 94 VAL A N 1
ATOM 709 C CA . VAL A 1 94 ? 10.191 -13.329 -5.335 1.00 86.56 94 VAL A CA 1
ATOM 710 C C . VAL A 1 94 ? 10.850 -12.709 -6.569 1.00 86.56 94 VAL A C 1
ATOM 712 O O . VAL A 1 94 ? 11.573 -13.396 -7.285 1.00 86.56 94 VAL A O 1
ATOM 715 N N . GLY A 1 95 ? 10.658 -11.406 -6.786 1.00 79.56 95 GLY A N 1
ATOM 716 C CA . GLY A 1 95 ? 11.302 -10.666 -7.866 1.00 79.56 95 GLY A CA 1
ATOM 717 C C . GLY A 1 95 ? 12.828 -10.727 -7.792 1.00 79.56 95 GLY A C 1
ATOM 718 O O . GLY A 1 95 ? 13.464 -11.047 -8.792 1.00 79.56 95 GLY A O 1
ATOM 719 N N . SER A 1 96 ? 13.426 -10.502 -6.618 1.00 81.69 96 SER A N 1
ATOM 720 C CA . SER A 1 96 ? 14.886 -10.556 -6.475 1.00 81.69 96 SER A CA 1
ATOM 721 C C . SER A 1 96 ? 15.455 -11.953 -6.730 1.00 81.69 96 SER A C 1
ATOM 723 O O . SER A 1 96 ? 16.518 -12.069 -7.334 1.00 81.69 96 SER A O 1
ATOM 725 N N . VAL A 1 97 ? 14.726 -13.012 -6.358 1.00 84.19 97 VAL A N 1
ATOM 726 C CA . VAL A 1 97 ? 15.101 -14.401 -6.680 1.00 84.19 97 VAL A CA 1
ATOM 727 C C . VAL A 1 97 ? 15.012 -14.677 -8.185 1.00 84.19 97 VAL A C 1
ATOM 729 O O . VAL A 1 97 ? 15.872 -15.362 -8.729 1.00 84.19 97 VAL A O 1
ATOM 732 N N . MET A 1 98 ? 14.001 -14.148 -8.882 1.00 81.75 98 MET A N 1
ATOM 733 C CA . MET A 1 98 ? 13.828 -14.375 -10.325 1.00 81.75 98 MET A CA 1
ATOM 734 C C . MET A 1 98 ? 14.882 -13.674 -11.186 1.00 81.75 98 MET A C 1
ATOM 736 O O . MET A 1 98 ? 15.262 -14.206 -12.227 1.00 81.75 98 MET A O 1
ATOM 740 N N . PHE A 1 99 ? 15.331 -12.487 -10.776 1.00 77.81 99 PHE A N 1
ATOM 741 C CA . PHE A 1 99 ? 16.293 -11.678 -11.532 1.00 77.81 99 PHE A CA 1
ATOM 742 C C . PHE A 1 99 ? 17.729 -11.781 -10.998 1.00 77.81 99 PHE A C 1
ATOM 744 O O . PHE A 1 99 ? 18.585 -11.010 -11.434 1.00 77.81 99 PHE A O 1
ATOM 751 N N . ASP A 1 100 ? 17.972 -12.698 -10.050 1.00 75.12 100 ASP A N 1
ATOM 752 C CA . ASP A 1 100 ? 19.255 -12.981 -9.378 1.00 75.12 100 ASP A CA 1
ATOM 753 C C . ASP A 1 100 ? 20.029 -11.715 -8.961 1.00 75.12 100 ASP A C 1
ATOM 755 O O . ASP A 1 100 ? 21.257 -11.631 -8.982 1.00 75.12 100 ASP A O 1
ATOM 759 N N . SER A 1 101 ? 19.278 -10.666 -8.631 1.00 73.88 101 SER A N 1
ATOM 760 C CA . SER A 1 101 ? 19.804 -9.350 -8.311 1.00 73.88 101 SER A CA 1
ATOM 761 C C . SER A 1 101 ? 18.875 -8.670 -7.319 1.00 73.88 101 SER A C 1
ATOM 763 O O . SER A 1 101 ? 17.661 -8.593 -7.505 1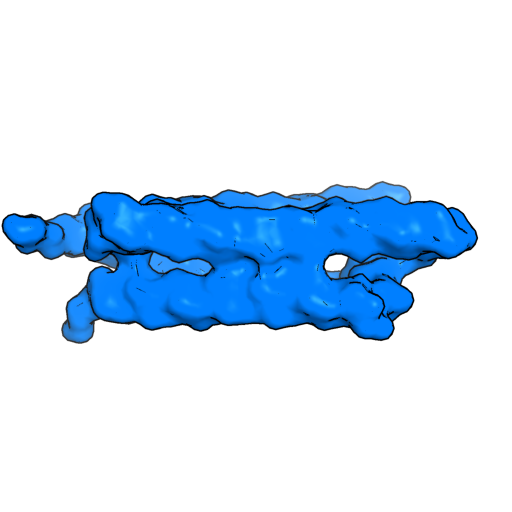.00 73.88 101 SER A O 1
ATOM 765 N N . MET A 1 102 ? 19.463 -8.189 -6.225 1.00 77.25 102 MET A N 1
ATOM 766 C CA . MET A 1 102 ? 18.768 -7.370 -5.243 1.00 77.25 102 MET A CA 1
ATOM 767 C C . MET A 1 102 ? 19.481 -6.032 -5.157 1.00 77.25 102 MET A C 1
ATOM 769 O O . MET A 1 102 ? 20.617 -5.944 -4.686 1.00 77.25 102 MET A O 1
ATOM 773 N N . THR A 1 103 ? 18.833 -4.987 -5.657 1.00 78.81 103 THR A N 1
ATOM 774 C CA . THR A 1 103 ? 19.410 -3.645 -5.634 1.00 78.81 103 THR A CA 1
ATOM 775 C C . THR A 1 103 ? 19.331 -3.054 -4.223 1.00 78.81 103 THR A C 1
ATOM 777 O O . THR A 1 103 ? 18.454 -3.392 -3.420 1.00 78.81 103 THR A O 1
ATOM 780 N N . SER A 1 104 ? 20.236 -2.127 -3.899 1.00 80.62 104 SER A N 1
ATOM 781 C CA . SER A 1 104 ? 20.206 -1.398 -2.620 1.00 80.62 104 SER A CA 1
ATOM 782 C C . SER A 1 104 ? 18.896 -0.625 -2.423 1.00 80.62 104 SER A C 1
ATOM 784 O O . SER A 1 104 ? 18.414 -0.495 -1.298 1.00 80.62 104 SER A O 1
ATOM 786 N N . THR A 1 105 ? 18.278 -0.172 -3.517 1.00 79.75 105 THR A N 1
ATOM 787 C CA . THR A 1 105 ? 16.969 0.486 -3.514 1.00 79.75 105 THR A CA 1
ATOM 788 C C . THR A 1 105 ? 15.850 -0.477 -3.120 1.00 79.75 105 THR A C 1
ATOM 790 O O . THR A 1 105 ? 15.064 -0.144 -2.233 1.00 79.75 105 THR A O 1
ATOM 793 N N . GLN A 1 106 ? 15.800 -1.688 -3.688 1.00 76.56 106 GLN A N 1
ATOM 794 C CA . GLN A 1 106 ? 14.817 -2.716 -3.313 1.00 76.56 106 GLN A CA 1
ATOM 795 C C . GLN A 1 106 ? 14.911 -3.090 -1.831 1.00 76.56 106 GLN A C 1
ATOM 797 O O . GLN A 1 106 ? 13.884 -3.196 -1.159 1.00 76.56 106 GLN A O 1
ATOM 802 N N . LEU A 1 107 ? 16.132 -3.235 -1.307 1.00 84.69 107 LEU A N 1
ATOM 803 C CA . LEU A 1 107 ? 16.367 -3.545 0.105 1.00 84.69 107 LEU A CA 1
ATOM 804 C C . LEU A 1 107 ? 15.843 -2.422 1.015 1.00 84.69 107 LEU A C 1
ATOM 806 O O . LEU A 1 107 ? 15.169 -2.702 2.006 1.00 84.69 107 LEU A O 1
ATOM 810 N N . GLY A 1 108 ? 16.066 -1.158 0.636 1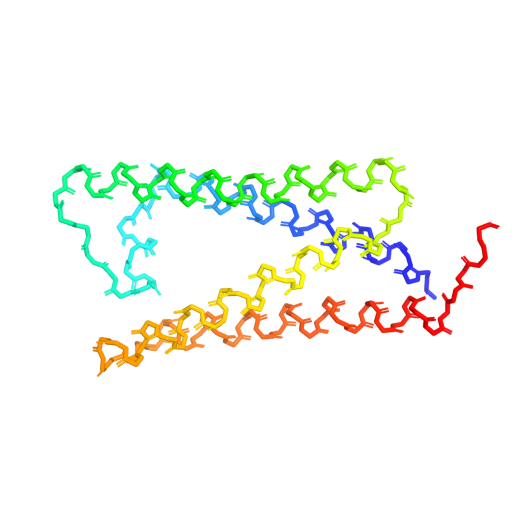.00 85.62 108 GLY A N 1
ATOM 811 C CA . GLY A 1 108 ? 15.498 0.001 1.327 1.00 85.62 108 GLY A CA 1
ATOM 812 C C . GLY A 1 108 ? 13.969 -0.044 1.403 1.00 85.62 108 GLY A C 1
ATOM 813 O O . GLY A 1 108 ? 13.407 0.115 2.485 1.00 85.62 108 GLY A O 1
ATOM 814 N N . TYR A 1 109 ? 13.295 -0.349 0.288 1.00 84.00 109 TYR A N 1
ATOM 815 C CA . TYR A 1 109 ? 11.833 -0.470 0.265 1.00 84.00 109 TYR A CA 1
ATOM 816 C C . TYR A 1 109 ? 11.311 -1.623 1.121 1.00 84.00 109 TYR A C 1
ATOM 818 O O . TYR A 1 109 ? 10.335 -1.432 1.841 1.00 84.00 109 TYR A O 1
ATOM 826 N N . ILE A 1 110 ? 11.965 -2.790 1.089 1.00 87.81 110 ILE A N 1
ATOM 827 C CA . ILE A 1 110 ? 11.584 -3.930 1.937 1.00 87.81 110 ILE A CA 1
ATOM 828 C C . ILE A 1 110 ? 11.643 -3.530 3.415 1.00 87.81 110 ILE A C 1
ATOM 830 O O . ILE A 1 110 ? 10.722 -3.828 4.171 1.00 87.81 110 ILE A O 1
ATOM 834 N N . VAL A 1 111 ? 12.696 -2.823 3.835 1.00 89.81 111 VAL A N 1
ATOM 835 C CA . VAL A 1 111 ? 12.830 -2.358 5.224 1.00 89.81 111 VAL A CA 1
ATOM 836 C C . VAL A 1 111 ? 11.720 -1.370 5.586 1.00 89.81 111 VAL A C 1
ATOM 838 O O . VAL A 1 111 ? 11.101 -1.522 6.640 1.00 89.81 111 VAL A O 1
ATOM 841 N N . THR A 1 112 ? 11.432 -0.388 4.728 1.00 89.12 112 THR A N 1
ATOM 842 C CA . THR A 1 112 ? 10.347 0.577 4.968 1.00 89.12 112 THR A CA 1
ATOM 843 C C . THR A 1 112 ? 8.993 -0.118 5.106 1.00 89.12 112 THR A C 1
ATOM 845 O O . THR A 1 112 ? 8.278 0.126 6.076 1.00 89.12 112 THR A O 1
ATOM 848 N N . GLU A 1 113 ? 8.663 -1.040 4.207 1.00 90.25 113 GLU A N 1
ATOM 849 C CA . GLU A 1 113 ? 7.387 -1.762 4.246 1.00 90.25 113 GLU A CA 1
ATOM 850 C C . GLU A 1 113 ? 7.278 -2.709 5.439 1.00 90.25 113 GLU A C 1
ATOM 852 O O . GLU A 1 113 ? 6.201 -2.858 6.013 1.00 90.25 113 GLU A O 1
ATOM 857 N N . MET A 1 114 ? 8.388 -3.315 5.866 1.00 92.12 114 MET A N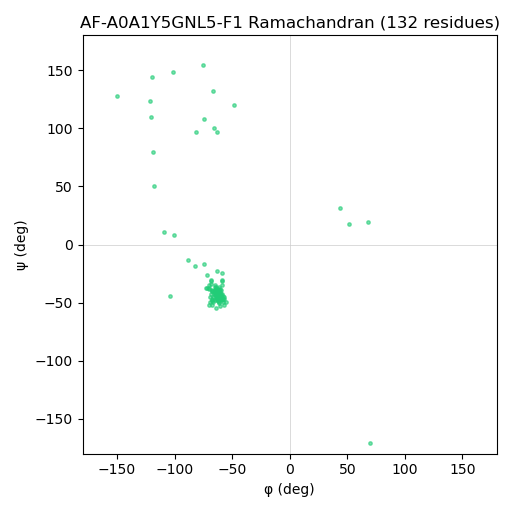 1
ATOM 858 C CA . MET A 1 114 ? 8.430 -4.098 7.101 1.00 92.12 114 MET A CA 1
ATOM 859 C C . MET A 1 114 ? 8.100 -3.228 8.318 1.00 92.12 114 MET A C 1
ATOM 861 O O . MET A 1 114 ? 7.330 -3.651 9.180 1.00 92.12 114 MET A O 1
ATOM 865 N N . VAL A 1 115 ? 8.632 -2.004 8.386 1.00 93.56 115 VAL A N 1
ATOM 866 C CA . VAL A 1 115 ? 8.306 -1.053 9.461 1.00 93.56 115 VAL A CA 1
ATOM 867 C C . VAL A 1 115 ? 6.823 -0.674 9.424 1.00 93.56 115 VAL A C 1
ATOM 869 O O . VAL A 1 115 ? 6.155 -0.721 10.458 1.00 93.56 115 VAL A O 1
ATOM 872 N N . GLU A 1 116 ? 6.284 -0.353 8.249 1.00 91.94 116 GLU A N 1
ATOM 873 C CA . GLU A 1 116 ? 4.862 -0.032 8.073 1.00 91.94 116 GLU A CA 1
ATOM 874 C C . GLU A 1 116 ? 3.956 -1.204 8.478 1.00 91.94 116 GLU A C 1
ATOM 876 O O . GLU A 1 116 ? 2.987 -1.020 9.221 1.00 91.94 116 GLU A O 1
ATOM 881 N N . LEU A 1 117 ? 4.310 -2.424 8.068 1.00 93.88 117 LEU A N 1
ATOM 882 C CA . LEU A 1 117 ? 3.586 -3.640 8.422 1.00 93.88 117 LEU A CA 1
ATOM 883 C C . LEU A 1 117 ? 3.603 -3.873 9.937 1.00 93.88 117 LEU A C 1
ATOM 885 O O . LEU A 1 117 ? 2.559 -4.161 10.523 1.00 93.88 117 LEU A O 1
ATOM 889 N N . ILE A 1 118 ? 4.756 -3.698 10.591 1.00 94.31 118 ILE A N 1
ATOM 890 C CA . ILE A 1 118 ? 4.881 -3.824 12.050 1.00 94.31 118 ILE A CA 1
ATOM 891 C C . ILE A 1 118 ? 3.972 -2.818 12.760 1.00 94.31 118 ILE A C 1
ATOM 893 O O . ILE A 1 118 ? 3.296 -3.188 13.724 1.00 94.31 118 ILE A O 1
ATOM 897 N N . ILE A 1 119 ? 3.909 -1.568 12.290 1.00 92.50 119 ILE A N 1
ATOM 898 C CA . ILE A 1 119 ? 3.029 -0.541 12.866 1.00 92.50 119 ILE A CA 1
ATOM 899 C C . ILE A 1 119 ? 1.562 -0.972 12.750 1.00 92.50 119 ILE A C 1
ATOM 901 O O . ILE A 1 119 ? 0.838 -0.963 13.750 1.00 92.50 119 ILE A O 1
ATOM 905 N N . VAL A 1 120 ? 1.126 -1.399 11.561 1.00 93.06 120 VAL A N 1
ATOM 906 C CA . VAL A 1 120 ? -0.260 -1.832 11.313 1.00 93.06 120 VAL A CA 1
ATOM 907 C C . VAL A 1 120 ? -0.625 -3.048 12.169 1.00 93.06 120 VAL A C 1
ATOM 909 O O . VAL A 1 120 ? -1.646 -3.032 12.861 1.00 93.06 120 VAL A O 1
ATOM 912 N N . VAL A 1 121 ? 0.223 -4.080 12.189 1.00 92.75 121 VAL A N 1
ATOM 913 C CA . VAL A 1 121 ? -0.004 -5.305 12.974 1.00 92.75 121 VAL A CA 1
ATOM 914 C C . VAL A 1 121 ? -0.015 -5.007 14.473 1.00 92.75 121 VAL A C 1
ATOM 916 O O . VAL A 1 121 ? -0.850 -5.547 15.197 1.00 92.75 121 VAL A O 1
ATOM 919 N N . SER A 1 122 ? 0.843 -4.102 14.950 1.00 90.88 122 SER A N 1
ATOM 920 C CA . SER A 1 122 ? 0.860 -3.690 16.360 1.00 90.88 122 SER A CA 1
ATOM 921 C C . SER A 1 122 ? -0.445 -3.006 16.772 1.00 90.88 122 SER A C 1
ATOM 923 O O . SER A 1 122 ? -0.964 -3.261 17.863 1.00 90.88 122 SER A O 1
ATOM 925 N N . ILE A 1 123 ? -1.013 -2.165 15.900 1.00 90.00 123 ILE A N 1
ATOM 926 C CA . ILE A 1 123 ? -2.314 -1.523 16.137 1.00 90.00 123 ILE A CA 1
ATOM 927 C C . ILE A 1 123 ? -3.430 -2.570 16.142 1.00 90.00 123 ILE A C 1
ATOM 929 O O . ILE A 1 123 ? -4.250 -2.571 17.061 1.00 90.00 123 ILE A O 1
ATOM 933 N N . LEU A 1 124 ? -3.433 -3.495 15.177 1.00 90.12 124 LEU A N 1
ATOM 934 C CA . LEU A 1 124 ? -4.409 -4.587 15.108 1.00 90.12 124 LEU A CA 1
ATOM 935 C C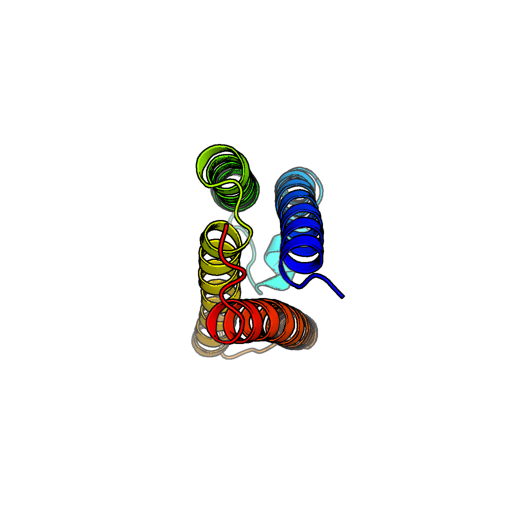 . LEU A 1 124 ? -4.361 -5.484 16.350 1.00 90.12 124 LEU A C 1
ATOM 937 O O . LEU A 1 124 ? -5.400 -5.789 16.937 1.00 90.12 124 LEU A O 1
ATOM 941 N N . TRP A 1 125 ? -3.164 -5.867 16.795 1.00 89.62 125 TRP A N 1
ATOM 942 C CA . TRP A 1 125 ? -2.991 -6.688 17.992 1.00 89.62 125 TRP A CA 1
ATOM 943 C C . TRP A 1 125 ? -3.515 -5.978 19.241 1.00 89.62 125 TRP A C 1
ATOM 945 O O . TRP A 1 125 ? -4.210 -6.577 20.066 1.00 89.62 125 TRP A O 1
ATOM 955 N N . LYS A 1 126 ? -3.255 -4.673 19.353 1.00 87.38 126 LYS A N 1
ATOM 956 C CA . LYS A 1 126 ? -3.736 -3.867 20.473 1.00 87.38 126 LYS A CA 1
ATOM 957 C C . LYS A 1 126 ? -5.253 -3.655 20.441 1.00 87.38 126 LYS A C 1
ATOM 959 O O . LYS A 1 126 ? -5.870 -3.708 21.501 1.00 87.38 126 LYS A O 1
ATOM 964 N N . ASN A 1 127 ? -5.855 -3.472 19.263 1.00 84.19 127 ASN A N 1
ATOM 965 C CA . ASN A 1 127 ? -7.313 -3.407 19.092 1.00 84.19 127 ASN A CA 1
ATOM 966 C C . ASN A 1 127 ? -7.994 -4.734 19.450 1.00 84.19 127 ASN A C 1
ATOM 968 O O . ASN A 1 127 ? -9.065 -4.728 20.047 1.00 84.19 127 ASN A O 1
ATOM 972 N N . ARG A 1 128 ? -7.367 -5.877 19.143 1.00 80.38 128 ARG A N 1
ATOM 973 C CA . ARG A 1 128 ? -7.890 -7.196 19.529 1.00 80.38 128 ARG A CA 1
ATOM 974 C C . ARG A 1 128 ? -7.898 -7.398 21.048 1.00 80.38 128 ARG A C 1
ATOM 976 O O . ARG A 1 128 ? -8.860 -7.942 21.577 1.00 80.38 128 ARG A O 1
ATOM 983 N N . ASN A 1 129 ? -6.834 -6.979 21.737 1.00 73.19 129 ASN A N 1
ATOM 984 C CA . ASN A 1 129 ? -6.686 -7.179 23.186 1.00 73.19 129 ASN A CA 1
ATOM 985 C C . ASN A 1 129 ? -7.417 -6.124 24.033 1.00 73.19 129 ASN A C 1
ATOM 987 O O . ASN A 1 129 ? -7.657 -6.357 25.212 1.00 73.19 129 ASN A O 1
ATOM 991 N N . ASN A 1 130 ? -7.768 -4.978 23.447 1.00 65.69 130 ASN A N 1
ATOM 992 C CA . ASN A 1 130 ? -8.669 -3.990 24.034 1.00 65.69 130 ASN A CA 1
ATOM 993 C C . ASN A 1 130 ? -9.891 -3.847 23.123 1.00 65.69 130 ASN A C 1
ATOM 995 O O . ASN A 1 130 ? -9.946 -2.877 22.360 1.00 65.69 130 ASN A O 1
ATOM 999 N N . PRO A 1 131 ? -10.867 -4.774 23.185 1.00 59.50 131 PRO A N 1
ATOM 1000 C CA . PRO A 1 131 ? -12.157 -4.535 22.569 1.00 59.50 131 PRO A CA 1
ATOM 1001 C C . PRO A 1 131 ? -12.759 -3.340 23.305 1.00 59.50 131 PRO A C 1
ATOM 1003 O O . PRO A 1 131 ? -13.285 -3.461 24.410 1.00 59.50 131 PRO A O 1
ATOM 1006 N N . ILE A 1 132 ? -12.601 -2.146 22.741 1.00 55.25 132 ILE A N 1
ATOM 1007 C CA . ILE A 1 132 ? -13.373 -0.998 23.183 1.00 55.25 132 ILE A CA 1
ATOM 1008 C C . ILE A 1 132 ? -14.801 -1.376 22.808 1.00 55.25 132 ILE A C 1
ATOM 1010 O O . ILE A 1 132 ? -15.150 -1.357 21.628 1.00 55.25 132 ILE A O 1
ATOM 1014 N N . ASN A 1 133 ? -15.562 -1.836 23.805 1.00 43.47 133 ASN A N 1
ATOM 1015 C CA . ASN A 1 133 ? -17.001 -2.016 23.696 1.00 43.47 133 ASN A CA 1
ATOM 1016 C C . ASN A 1 133 ? -17.559 -0.721 23.102 1.00 43.47 133 ASN A C 1
ATOM 1018 O O . ASN A 1 133 ? -17.310 0.359 23.645 1.00 43.47 133 ASN A O 1
ATOM 1022 N N . TYR A 1 134 ? -18.197 -0.860 21.941 1.00 44.28 134 TYR A N 1
ATOM 1023 C CA . TYR A 1 134 ? -18.953 0.206 21.297 1.00 44.28 134 TYR A CA 1
ATOM 1024 C C . TYR A 1 134 ? -20.017 0.757 22.243 1.00 44.28 134 TYR A C 1
ATOM 1026 O O . TYR A 1 134 ? -20.631 -0.060 22.968 1.00 44.28 134 TYR A O 1
#

Mean predicted aligned error: 5.67 Å

Solvent-accessible surface area (backbone atoms only — not comparable to full-atom values): 7164 Å² total; per-residue (Å²): 131,66,63,60,61,52,36,44,52,52,48,52,52,50,30,52,50,27,37,50,55,19,56,44,35,78,76,44,43,70,60,58,32,50,57,71,75,46,77,66,71,62,67,66,40,44,52,52,49,35,55,53,49,26,48,50,29,35,46,52,23,52,53,30,52,50,40,34,68,73,67,72,37,36,61,66,26,44,52,54,50,43,54,52,43,51,48,54,46,51,52,51,55,54,46,26,64,75,65,77,49,79,52,75,64,42,53,52,50,44,53,54,44,51,52,53,39,50,55,46,51,52,49,51,55,51,48,67,78,49,70,75,79,127

pLDDT: mean 86.48, std 9.62, range [43.47, 95.75]

Nearest PDB structures (foldseek):
  2fic-assembly2_A  TM=2.238E-01  e=5.377E+00  Homo sapiens

Radius of gyration: 16.49 Å; Cα contacts (8 Å, |Δi|>4): 114; chains: 1; bounding box: 40×26×50 Å

Secondary structure (DSSP, 8-state):
--HHHHHHHHHHHHHHHHHHHHHHTTT-HHHHHHTTT----HHHHHHHHHHHHHHHHHHHHHHHHHHHHHH-SSHHHHHHHHHHHHHHHHHHHHHHHHTT---HHHHHHHHHHHHHHHHHHHHHHHHHHS----

Foldseek 3Di:
DPLFVVLVVLLVVLLVVLQVQLVVCVPPVCVVQVLLPHDQDPDVSSVVCSVVSSCVSNVLSVVLVVCCVVVVTSQVSLVSVLVVLVVLLVSSVVSCVVVVDDDPSNVVSNVVSVVSNCVSVVSNVVCVVDVPPD

Sequence (134 aa):
MNVERIGKIVTAILCIYFVVSGFDALINIDEKLERIGLIANGVDGKIAFILIYTSLMVGVALAMMGQMIVFRSSTPPLIVASAVLLSFIVFRIVGSVMFDSMTSTQLGYIVTEMVELIIVVSILWKNRNNPINY